Protein AF-A0A917QTN8-F1 (afdb_monomer_lite)

Foldseek 3Di:
DDDDDDDDDDDDDDDDDDDDDDDDDDDDPDPDDDDDDDFDDDDQVQKDKDKDFPDWDADPQQAIKTKIKIDIATHPPGFHDAPWKKWWWKWWDLVDPDTDIDTWIDGGRDIDMDIDMDTGSHHDDIDIGTDDIGTD

Secondary structure (DSSP, 8-state):
----------------------PPPP--------PPPP-BPP-TTTEEEEEEEEEEEE-GGG-EEEEEEEEEEESS---BPTT-EEEEEEEEE-SSS-EEEEEEEEETTEE--EEEEEEESSSSPPEEEEEEEEE-

Organism: NCBI:txid1616106

Sequence (136 aa):
MIGAAIGSSDGATAAVKPQTTVAAPGNTVARTTTQTPTYDVPSVTNLSPEVTITEKKCYGSAGCNFEYELRLTTTGSPTFAPGKRYRVTVALDEGTSWERIHSITLSGTKADVITSLVSSRSTSDPVPVIKSVTPL

Radius of gyration: 38.53 Å; chains: 1; bounding box: 73×39×121 Å

pLDDT: mean 75.53, std 17.54, range [31.78, 91.88]

Structure (mmCIF, N/CA/C/O backbone):
data_AF-A0A917QTN8-F1
#
_entry.id   AF-A0A917QTN8-F1
#
loop_
_atom_site.group_PDB
_atom_site.id
_atom_site.type_symbol
_atom_site.label_atom_id
_atom_site.label_alt_id
_atom_site.label_comp_id
_atom_site.label_asym_id
_atom_site.label_entity_id
_atom_site.label_seq_id
_atom_site.pdbx_PDB_ins_code
_atom_site.Cartn_x
_atom_site.Cartn_y
_atom_site.Cartn_z
_atom_site.occupancy
_atom_site.B_iso_or_equiv
_atom_site.auth_seq_id
_atom_site.auth_comp_id
_atom_site.auth_asym_id
_atom_site.auth_atom_id
_atom_site.pdbx_PDB_model_num
ATOM 1 N N . MET A 1 1 ? -20.085 24.849 100.053 1.00 37.91 1 MET A N 1
ATOM 2 C CA . MET A 1 1 ? -20.266 24.850 98.590 1.00 37.91 1 MET A CA 1
ATOM 3 C C . MET A 1 1 ? -21.674 24.358 98.295 1.00 37.91 1 MET A C 1
ATOM 5 O O . MET A 1 1 ? -22.012 23.267 98.718 1.00 37.91 1 MET A O 1
ATOM 9 N N . ILE A 1 2 ? -22.467 25.268 97.722 1.00 45.31 2 ILE A N 1
ATOM 10 C CA . ILE A 1 2 ? -23.635 25.142 96.829 1.00 45.31 2 ILE A CA 1
ATOM 11 C C . ILE A 1 2 ? -24.524 23.889 96.972 1.00 45.31 2 ILE A C 1
ATOM 13 O O . ILE A 1 2 ? -24.120 22.779 96.641 1.00 45.31 2 ILE A O 1
ATOM 17 N N . GLY A 1 3 ? -25.760 24.127 97.432 1.00 31.78 3 GLY A N 1
ATOM 18 C CA . GLY A 1 3 ? -26.860 23.166 97.536 1.00 31.78 3 GLY A CA 1
ATOM 19 C C . GLY A 1 3 ? -27.717 23.038 96.267 1.00 31.78 3 GLY A C 1
ATOM 20 O O . GLY A 1 3 ? -27.566 23.790 95.307 1.00 31.78 3 GLY A O 1
ATOM 21 N N . ALA A 1 4 ? -28.602 22.043 96.297 1.00 43.97 4 ALA A N 1
ATOM 22 C CA . ALA A 1 4 ? -29.471 21.588 95.212 1.00 43.97 4 ALA A CA 1
ATOM 23 C C . ALA A 1 4 ? -30.722 22.462 94.976 1.00 43.97 4 ALA A C 1
ATOM 25 O O . ALA A 1 4 ? -31.244 23.042 95.924 1.00 43.97 4 ALA A O 1
ATOM 26 N N . ALA A 1 5 ? -31.251 22.437 93.743 1.00 39.44 5 ALA A N 1
ATOM 27 C CA . ALA A 1 5 ? -32.683 22.559 93.408 1.00 39.44 5 ALA A CA 1
ATOM 28 C C . ALA A 1 5 ? -32.906 22.214 91.911 1.00 39.44 5 ALA A C 1
ATOM 30 O O . ALA A 1 5 ? -32.186 22.732 91.064 1.00 39.44 5 ALA A O 1
ATOM 31 N N . ILE A 1 6 ? -33.639 21.146 91.555 1.00 39.00 6 ILE A N 1
ATOM 32 C CA . ILE A 1 6 ? -35.082 21.047 91.204 1.00 39.00 6 ILE A CA 1
ATOM 33 C C . ILE A 1 6 ? -35.588 22.028 90.130 1.00 39.00 6 ILE A C 1
ATOM 35 O O . ILE A 1 6 ? -35.463 23.239 90.260 1.00 39.00 6 ILE A O 1
ATOM 39 N N . GLY A 1 7 ? -36.188 21.465 89.075 1.00 35.06 7 GLY A N 1
ATOM 40 C CA . GLY A 1 7 ? -36.823 22.195 87.980 1.00 35.06 7 GLY A CA 1
ATOM 41 C C . GLY A 1 7 ? -38.320 22.435 88.170 1.00 35.06 7 GLY A C 1
ATOM 42 O O . GLY A 1 7 ? -38.940 21.849 89.055 1.00 35.06 7 GLY A O 1
ATOM 43 N N . SER A 1 8 ? -38.875 23.285 87.301 1.00 42.66 8 SER A N 1
ATOM 44 C CA . SER A 1 8 ? -40.207 23.226 86.662 1.00 42.66 8 SER A CA 1
ATOM 45 C C . SER A 1 8 ? -40.454 24.549 85.935 1.00 42.66 8 SER A C 1
ATOM 47 O O . SER A 1 8 ? -40.243 25.608 86.522 1.00 42.66 8 SER A O 1
ATOM 49 N N . SER A 1 9 ? -40.911 24.512 84.683 1.00 40.69 9 SER A N 1
ATOM 50 C CA . SER A 1 9 ? -41.682 25.601 84.064 1.00 40.69 9 SER A CA 1
ATOM 51 C C . SER A 1 9 ? -42.483 25.059 82.880 1.00 40.69 9 SER A C 1
ATOM 53 O O . SER A 1 9 ? -41.934 24.420 81.984 1.00 40.69 9 SER A O 1
ATOM 55 N N . ASP A 1 10 ? -43.785 25.310 82.959 1.00 37.78 10 ASP A N 1
ATOM 56 C CA . ASP A 1 10 ? -44.887 24.955 82.068 1.00 37.78 10 ASP A CA 1
ATOM 57 C C . ASP A 1 10 ? -44.768 25.447 80.618 1.00 37.78 1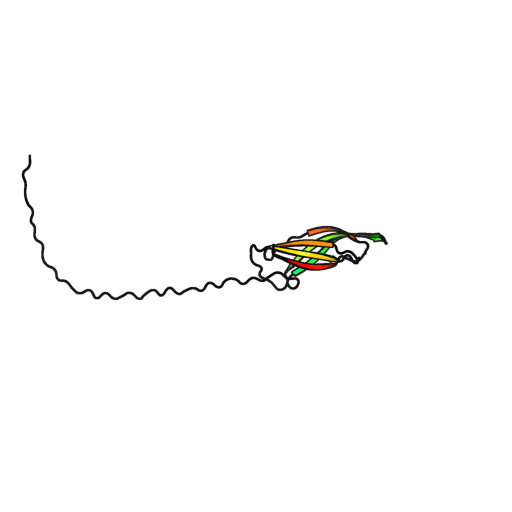0 ASP A C 1
ATOM 59 O O . ASP A 1 10 ? -44.067 26.415 80.324 1.00 37.78 10 ASP A O 1
ATOM 63 N N . GLY A 1 11 ? -45.570 24.858 79.718 1.00 32.69 11 GLY A N 1
ATOM 64 C CA . GLY A 1 11 ? -45.808 25.468 78.408 1.00 32.69 11 GLY A CA 1
ATOM 65 C C . GLY A 1 11 ? -46.672 24.691 77.411 1.00 32.69 11 GLY A C 1
ATOM 66 O O . GLY A 1 11 ? -46.150 24.182 76.433 1.00 32.69 11 GLY A O 1
ATOM 67 N N . ALA A 1 12 ? -47.986 24.679 77.650 1.00 37.78 12 ALA A N 1
ATOM 68 C CA . ALA A 1 12 ? -49.084 24.784 76.673 1.00 37.78 12 ALA A CA 1
ATOM 69 C C . ALA A 1 12 ? -49.170 23.864 75.421 1.00 37.78 12 ALA A C 1
ATOM 71 O O . ALA A 1 12 ? -48.385 23.905 74.479 1.00 37.78 12 ALA A O 1
ATOM 72 N N . THR A 1 13 ? -50.300 23.155 75.368 1.00 43.53 13 THR A N 1
ATOM 73 C CA . THR A 1 13 ? -50.954 22.495 74.227 1.00 43.53 13 THR A CA 1
ATOM 74 C C . THR A 1 13 ? -51.068 23.368 72.966 1.00 43.53 13 THR A C 1
ATOM 76 O O . THR A 1 13 ? -51.580 24.484 73.035 1.00 43.53 13 THR A O 1
ATOM 79 N N . ALA A 1 14 ? -50.749 22.807 71.792 1.00 38.50 14 ALA A N 1
ATOM 80 C CA . ALA A 1 14 ? -51.207 23.309 70.493 1.00 38.50 14 ALA A CA 1
ATOM 81 C C . ALA A 1 14 ? -51.564 22.150 69.542 1.00 38.50 14 ALA A C 1
ATOM 83 O O . ALA A 1 14 ? -50.904 21.115 69.505 1.00 38.50 14 ALA A O 1
ATOM 84 N N . ALA A 1 15 ? -52.668 22.335 68.822 1.00 41.78 15 ALA A N 1
ATOM 85 C CA . ALA A 1 15 ? -53.429 21.330 68.091 1.00 41.78 15 ALA A CA 1
ATOM 86 C C . ALA A 1 15 ? -52.700 20.699 66.888 1.00 41.78 15 ALA A C 1
ATOM 88 O O . ALA A 1 15 ? -52.055 21.386 66.095 1.00 41.78 15 ALA A O 1
ATOM 89 N N . VAL A 1 16 ? -52.900 19.390 66.694 1.00 43.19 16 VAL A N 1
ATOM 90 C CA . VAL A 1 16 ? -52.469 18.650 65.499 1.00 43.19 16 VAL A CA 1
ATOM 91 C C . VAL A 1 16 ? -53.438 18.940 64.351 1.00 43.19 16 VAL A C 1
ATOM 93 O O . VAL A 1 16 ? -54.606 18.555 64.396 1.00 43.19 16 VAL A O 1
ATOM 96 N N . LYS A 1 17 ? -52.952 19.601 63.298 1.00 47.97 17 LYS A N 1
ATOM 97 C CA . LYS A 1 17 ? -53.642 19.702 62.005 1.00 47.97 17 LYS A CA 1
ATOM 98 C C . LYS A 1 17 ? -53.147 18.553 61.110 1.00 47.97 17 LYS A C 1
ATOM 100 O O . LYS A 1 17 ? -51.930 18.402 61.002 1.00 47.97 17 LYS A O 1
ATOM 105 N N . PRO A 1 18 ? -54.009 17.759 60.448 1.00 43.34 18 PRO A N 1
ATOM 106 C CA . PRO A 1 18 ? -53.529 16.766 59.492 1.00 43.34 18 PRO A CA 1
ATOM 107 C C . PRO A 1 18 ? -52.929 17.485 58.276 1.00 43.34 18 PRO A C 1
ATOM 109 O O . PRO A 1 18 ? -53.616 18.235 57.582 1.00 43.34 18 PRO A O 1
ATOM 112 N N . GLN A 1 19 ? -51.629 17.295 58.042 1.00 42.88 19 GLN A N 1
ATOM 113 C CA . GLN A 1 19 ? -50.973 17.702 56.803 1.00 42.88 19 GLN A CA 1
ATOM 114 C C . GLN A 1 19 ? -51.220 16.620 55.750 1.00 42.88 19 GLN A C 1
ATOM 116 O O . GLN A 1 19 ? -50.773 15.484 55.889 1.00 42.88 19 GLN A O 1
ATOM 121 N N . THR A 1 20 ? -51.952 16.974 54.698 1.00 46.12 20 THR A N 1
ATOM 122 C CA . THR A 1 20 ? -52.111 16.150 53.501 1.00 46.12 20 THR A CA 1
ATOM 123 C C . THR A 1 20 ? -50.786 16.133 52.742 1.00 46.12 20 THR A C 1
ATOM 125 O O . THR A 1 20 ? -50.4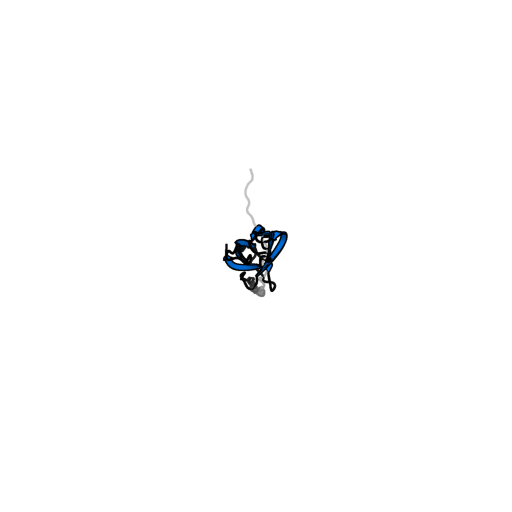08 17.128 52.124 1.00 46.12 20 THR A O 1
ATOM 128 N N . THR A 1 21 ? -50.061 15.019 52.789 1.00 50.75 21 THR A N 1
ATOM 129 C CA . THR A 1 21 ? -48.840 14.828 52.001 1.00 50.75 21 THR A CA 1
ATOM 130 C C . THR A 1 21 ? -49.227 14.599 50.539 1.00 50.75 21 THR A C 1
ATOM 132 O O . THR A 1 21 ? -49.704 13.527 50.175 1.00 50.75 21 THR A O 1
ATOM 135 N N . VAL A 1 22 ? -49.050 15.608 49.685 1.00 51.69 22 VAL A N 1
ATOM 136 C CA . VAL A 1 22 ? -49.116 15.422 48.229 1.00 51.69 22 VAL A CA 1
ATOM 137 C C . VAL A 1 22 ? -47.843 14.691 47.810 1.00 51.69 22 VAL A C 1
ATOM 139 O O . VAL A 1 22 ? -46.742 15.216 47.974 1.00 51.69 22 VAL A O 1
ATOM 142 N N . ALA A 1 23 ? -47.979 13.464 47.305 1.00 57.56 23 ALA A N 1
ATOM 143 C CA . ALA A 1 23 ? -46.865 12.735 46.714 1.00 57.56 23 ALA A CA 1
ATOM 144 C C . ALA A 1 23 ? -46.365 13.499 45.477 1.00 57.56 23 ALA A C 1
ATOM 146 O O . ALA A 1 23 ? -47.131 13.758 44.547 1.00 57.56 23 ALA A O 1
ATOM 147 N N . ALA A 1 24 ? -45.090 13.887 45.483 1.00 59.66 24 ALA A N 1
ATOM 148 C CA . ALA A 1 24 ? -44.452 14.518 44.336 1.00 59.66 24 ALA A CA 1
ATOM 149 C C . ALA A 1 24 ? -44.402 13.530 43.151 1.00 59.66 24 ALA A C 1
ATOM 151 O O . ALA A 1 24 ? -44.180 12.334 43.369 1.00 59.66 24 ALA A O 1
ATOM 152 N N . PRO A 1 25 ? -44.606 13.995 41.906 1.00 51.97 25 PRO A N 1
ATOM 153 C CA . PRO A 1 25 ? -44.583 13.132 40.733 1.00 51.97 25 PRO A CA 1
ATOM 154 C C . PRO A 1 25 ? -43.212 12.460 40.603 1.00 51.97 25 PRO A C 1
ATOM 156 O O . PRO A 1 25 ? -42.172 13.115 40.656 1.00 51.97 25 PRO A O 1
ATOM 159 N N . GLY A 1 26 ? -43.217 11.133 40.468 1.00 52.62 26 GLY A N 1
ATOM 160 C CA . GLY A 1 26 ? -42.004 10.345 40.297 1.00 52.62 26 GLY A CA 1
ATOM 161 C C . GLY A 1 26 ? -41.270 10.754 39.024 1.00 52.62 26 GLY A C 1
ATOM 162 O O . GLY A 1 26 ? -41.813 10.648 37.923 1.00 52.62 26 GLY A O 1
ATOM 163 N N . ASN A 1 27 ? -40.022 11.199 39.173 1.00 58.31 27 ASN A N 1
ATOM 164 C CA . ASN A 1 27 ? -39.123 11.429 38.049 1.00 58.31 27 ASN A CA 1
ATOM 165 C C . ASN A 1 27 ? -38.876 10.091 37.345 1.00 58.31 27 ASN A C 1
ATOM 167 O O . ASN A 1 27 ? -38.093 9.261 37.805 1.00 58.31 27 ASN A O 1
ATOM 171 N N . THR A 1 28 ? -39.559 9.873 36.224 1.00 61.81 28 THR A N 1
ATOM 172 C CA . THR A 1 28 ? -39.262 8.749 35.338 1.00 61.81 28 THR A CA 1
ATOM 173 C C . THR A 1 28 ? -37.948 9.073 34.638 1.00 61.81 28 THR A C 1
ATOM 175 O O . THR A 1 28 ? -37.897 9.963 33.791 1.00 61.81 28 THR A O 1
ATOM 178 N N . VAL A 1 29 ? -36.865 8.393 35.019 1.00 64.31 29 VAL A N 1
ATOM 179 C CA . VAL A 1 29 ? -35.579 8.509 34.324 1.00 64.31 29 VAL A CA 1
ATOM 180 C C . VAL A 1 29 ? -35.771 7.936 32.923 1.00 64.31 29 VAL A C 1
ATOM 182 O O . VAL A 1 29 ? -35.902 6.724 32.750 1.00 64.31 29 VAL A O 1
ATOM 185 N N . ALA A 1 30 ? -35.823 8.812 31.920 1.00 65.75 30 ALA A N 1
ATOM 186 C CA . ALA A 1 30 ? -35.809 8.395 30.529 1.00 65.75 30 ALA A CA 1
ATOM 187 C C . ALA A 1 30 ? -34.508 7.624 30.273 1.00 65.75 30 ALA A C 1
ATOM 189 O O . ALA A 1 30 ? -33.407 8.150 30.439 1.00 65.75 30 ALA A O 1
ATOM 190 N N . ARG A 1 31 ? -34.631 6.346 29.911 1.00 63.03 31 ARG A N 1
ATOM 191 C CA . ARG A 1 31 ? -33.490 5.506 29.554 1.00 63.03 31 ARG A CA 1
ATOM 192 C C . ARG A 1 31 ? -32.972 5.961 28.194 1.00 63.03 31 ARG A C 1
ATOM 194 O O . ARG A 1 31 ? -33.525 5.581 27.167 1.00 63.03 31 ARG A O 1
ATOM 201 N N . THR A 1 32 ? -31.920 6.769 28.181 1.00 65.38 32 THR A N 1
ATOM 202 C CA . THR A 1 32 ? -31.219 7.115 26.943 1.00 65.38 32 THR A CA 1
ATOM 203 C C . THR A 1 32 ? -30.536 5.858 26.407 1.00 65.38 32 THR A C 1
ATOM 205 O O . THR A 1 32 ? -29.584 5.353 27.002 1.00 65.38 32 THR A O 1
ATOM 208 N N . THR A 1 33 ? -31.028 5.307 25.301 1.00 64.44 33 THR A N 1
ATOM 209 C CA . THR A 1 33 ? -30.315 4.268 24.551 1.00 64.44 33 THR A CA 1
ATOM 210 C C . THR A 1 33 ? -29.168 4.912 23.783 1.00 64.44 33 THR A C 1
ATOM 212 O O . THR A 1 33 ? -29.382 5.547 22.752 1.00 64.44 33 THR A O 1
ATOM 215 N N . THR A 1 34 ? -27.945 4.755 24.286 1.00 74.38 34 THR A N 1
ATOM 216 C CA . THR A 1 34 ? -26.724 5.089 23.547 1.00 74.38 34 THR A CA 1
ATOM 217 C C . THR A 1 34 ? -26.589 4.128 22.367 1.00 74.38 34 THR A C 1
ATOM 219 O O . THR A 1 34 ? -26.424 2.926 22.573 1.00 74.38 34 THR A O 1
ATOM 222 N N . GLN A 1 35 ? -26.665 4.633 21.134 1.00 73.69 35 GLN A N 1
ATOM 223 C CA . GLN A 1 35 ? -26.320 3.835 19.957 1.00 73.69 35 GLN A CA 1
ATOM 224 C C . GLN A 1 35 ? -24.806 3.610 19.937 1.00 73.69 35 GLN A C 1
ATOM 226 O O . GLN A 1 35 ? -24.027 4.560 20.029 1.00 73.69 35 GLN A O 1
ATOM 231 N N . THR A 1 36 ? -24.383 2.352 19.842 1.00 76.69 36 THR A N 1
ATOM 232 C CA . THR A 1 36 ? -22.973 2.013 19.636 1.00 76.69 36 THR A CA 1
ATOM 233 C C . THR A 1 36 ? -22.577 2.394 18.207 1.00 76.69 36 THR A C 1
ATOM 235 O O . THR A 1 36 ? -23.311 2.048 17.278 1.00 76.69 36 THR A O 1
ATOM 238 N N . PRO A 1 37 ? -21.448 3.095 17.994 1.00 80.38 37 PRO A N 1
ATOM 239 C CA . PRO A 1 37 ? -20.983 3.394 16.647 1.00 80.38 37 PRO A CA 1
ATOM 240 C C . PRO A 1 37 ? -20.721 2.096 15.880 1.00 80.38 37 PRO A C 1
ATOM 242 O O . PRO A 1 37 ? -20.133 1.153 16.411 1.00 80.38 37 PRO A O 1
ATOM 245 N N . THR A 1 38 ? -21.166 2.059 14.626 1.00 86.94 38 THR A N 1
ATOM 246 C CA . THR A 1 38 ? -20.833 0.980 13.691 1.00 86.94 38 THR A CA 1
ATOM 247 C C . THR A 1 38 ? -19.598 1.391 12.905 1.00 86.94 38 THR A C 1
ATOM 249 O O . THR A 1 38 ? -19.512 2.529 12.448 1.00 86.94 38 THR A O 1
ATOM 252 N N . TYR A 1 39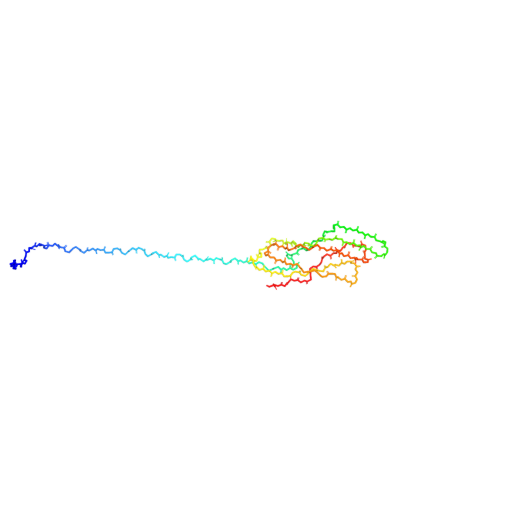 ? -18.644 0.472 12.777 1.00 88.50 39 TYR A N 1
ATOM 253 C CA . TYR A 1 39 ? -17.401 0.691 12.048 1.00 88.50 39 TYR A CA 1
ATOM 254 C C . TYR A 1 39 ? -17.273 -0.308 10.905 1.00 88.50 39 TYR A C 1
ATOM 256 O O . TYR A 1 39 ? -17.609 -1.484 11.061 1.00 88.50 39 TYR A O 1
ATOM 264 N N . ASP A 1 40 ? -16.734 0.160 9.789 1.00 88.75 40 ASP A N 1
ATOM 265 C CA . ASP A 1 40 ? -16.394 -0.669 8.645 1.00 88.75 40 ASP A CA 1
ATOM 266 C C . ASP A 1 40 ? -15.155 -1.523 8.933 1.00 88.75 40 ASP A C 1
ATOM 268 O O . ASP A 1 40 ? -14.300 -1.188 9.762 1.00 88.75 40 ASP A O 1
ATOM 272 N N . VAL A 1 41 ? -15.037 -2.627 8.198 1.00 88.69 41 VAL A N 1
ATOM 273 C CA . VAL A 1 41 ? -13.824 -3.446 8.162 1.00 88.69 41 VAL A CA 1
ATOM 274 C C . VAL A 1 41 ? -13.081 -3.135 6.861 1.00 88.69 41 VAL A C 1
ATOM 276 O O . VAL A 1 41 ? -13.698 -3.171 5.792 1.00 88.69 41 VAL A O 1
ATOM 279 N N . PRO A 1 42 ? -11.774 -2.827 6.904 1.00 87.94 42 PRO A N 1
ATOM 280 C CA . PRO A 1 42 ? -10.996 -2.631 5.690 1.00 87.94 42 PRO A CA 1
ATOM 281 C C . PRO A 1 42 ? -10.981 -3.901 4.833 1.00 87.94 42 PRO A C 1
ATOM 283 O O . PRO A 1 42 ? -10.877 -5.017 5.340 1.00 87.94 42 PRO A O 1
ATOM 286 N N . SER A 1 43 ? -11.084 -3.728 3.524 1.00 88.56 43 SER A N 1
ATOM 287 C CA . SER A 1 43 ? -11.139 -4.787 2.526 1.00 88.56 43 SER A CA 1
ATOM 288 C C . SER A 1 43 ? -10.506 -4.303 1.223 1.00 88.56 43 SER A C 1
ATOM 290 O O . SER A 1 43 ? -10.250 -3.118 1.025 1.00 88.56 43 SER A O 1
ATOM 292 N N . VAL A 1 44 ? -10.283 -5.221 0.286 1.00 87.06 44 VAL A N 1
ATOM 293 C CA . VAL A 1 44 ? -9.739 -4.879 -1.037 1.00 87.06 44 VAL A CA 1
ATOM 294 C C . VAL A 1 44 ? -10.638 -3.933 -1.846 1.00 87.06 44 VAL A C 1
ATOM 296 O O . VAL A 1 44 ? -10.167 -3.327 -2.796 1.00 87.06 44 VAL A O 1
ATOM 299 N N . THR A 1 45 ? -11.923 -3.805 -1.496 1.00 87.38 45 THR A N 1
ATOM 300 C CA . THR A 1 45 ? -12.886 -2.971 -2.234 1.00 87.38 45 THR A CA 1
ATOM 301 C C . THR A 1 45 ? -12.971 -1.542 -1.708 1.00 87.38 45 THR A C 1
ATOM 303 O O . THR A 1 45 ? -13.359 -0.651 -2.458 1.00 87.38 45 THR A O 1
ATOM 306 N N . ASN A 1 46 ? -12.646 -1.322 -0.428 1.00 88.25 46 ASN A N 1
ATOM 307 C CA . ASN A 1 46 ? -12.682 0.001 0.212 1.00 88.25 46 ASN A CA 1
ATOM 308 C C . ASN A 1 46 ? -11.284 0.628 0.380 1.00 88.25 46 ASN A C 1
ATOM 310 O O . ASN A 1 46 ? -11.132 1.670 1.024 1.00 88.25 46 ASN A O 1
ATOM 314 N N . LEU A 1 47 ? -10.269 -0.007 -0.207 1.00 90.75 47 LEU A N 1
ATOM 315 C CA . LEU A 1 47 ? -8.883 0.432 -0.224 1.00 90.75 47 LEU A CA 1
ATOM 316 C C . LEU A 1 47 ? -8.396 0.521 -1.668 1.00 90.75 47 LEU A C 1
ATOM 318 O O . LEU A 1 47 ? -8.643 -0.377 -2.468 1.00 90.75 47 LEU A O 1
ATOM 322 N N . SER A 1 48 ? -7.658 1.580 -1.983 1.00 91.12 48 SER A N 1
ATOM 323 C CA . SER A 1 48 ? -7.002 1.761 -3.274 1.00 91.12 48 SER A CA 1
ATOM 324 C C . SER A 1 48 ? -5.510 1.987 -3.043 1.00 91.12 48 SER A C 1
ATOM 326 O O . SER A 1 48 ? -5.138 2.989 -2.422 1.00 91.12 48 SER A O 1
ATOM 328 N N . PRO A 1 49 ? -4.634 1.067 -3.482 1.00 91.00 49 PRO A N 1
ATOM 329 C CA . PRO A 1 49 ? -3.205 1.300 -3.420 1.00 91.00 49 PRO A CA 1
ATOM 330 C C . PRO A 1 49 ? -2.801 2.243 -4.559 1.00 91.00 49 PRO A C 1
ATOM 332 O O . PRO A 1 49 ? -3.302 2.144 -5.677 1.00 91.00 49 PRO A O 1
ATOM 335 N N . GLU A 1 50 ? -1.886 3.155 -4.277 1.00 90.25 50 GLU A N 1
ATOM 336 C CA . GLU A 1 50 ? -1.370 4.123 -5.238 1.00 90.25 50 GLU A CA 1
ATOM 337 C C . GLU A 1 50 ? 0.153 4.073 -5.204 1.00 90.25 50 GLU A C 1
ATOM 339 O O . GLU A 1 50 ? 0.757 4.141 -4.133 1.00 90.25 50 GLU A O 1
ATOM 344 N N . VAL A 1 51 ? 0.767 3.919 -6.374 1.00 90.38 51 VAL A N 1
ATOM 345 C CA . VAL A 1 51 ? 2.222 3.931 -6.531 1.00 90.38 51 VAL A CA 1
ATOM 346 C C . VAL A 1 51 ? 2.606 5.177 -7.298 1.00 90.38 51 VAL A C 1
ATOM 348 O O . VAL A 1 51 ? 2.173 5.373 -8.431 1.00 90.38 51 VAL A O 1
ATOM 351 N N . THR A 1 52 ? 3.468 5.981 -6.691 1.00 90.75 52 THR A N 1
ATOM 352 C CA . THR A 1 52 ? 4.056 7.160 -7.318 1.00 90.75 52 THR A CA 1
ATOM 353 C C . THR A 1 52 ? 5.527 6.891 -7.565 1.00 90.75 52 THR A C 1
ATOM 355 O O . THR A 1 52 ? 6.298 6.761 -6.618 1.00 90.75 52 THR A O 1
ATOM 358 N N . ILE A 1 53 ? 5.930 6.815 -8.832 1.00 89.88 53 ILE A N 1
ATOM 359 C CA . ILE A 1 53 ? 7.336 6.658 -9.214 1.00 89.88 53 ILE A CA 1
ATOM 360 C C . ILE A 1 53 ? 8.036 8.006 -9.034 1.00 89.88 53 ILE A C 1
ATOM 362 O O . ILE A 1 53 ? 7.712 8.974 -9.721 1.00 89.88 53 ILE A O 1
ATOM 366 N N . THR A 1 54 ? 8.986 8.070 -8.108 1.00 91.31 54 THR A N 1
ATOM 367 C CA . THR A 1 54 ? 9.782 9.270 -7.822 1.00 91.31 54 THR A CA 1
ATOM 368 C C . THR A 1 54 ? 11.027 9.345 -8.696 1.00 91.31 54 THR A C 1
ATOM 370 O O . THR A 1 54 ? 11.438 10.437 -9.081 1.00 91.31 54 THR A O 1
ATOM 373 N N . GLU A 1 55 ? 11.606 8.200 -9.065 1.00 89.88 55 GLU A N 1
ATOM 374 C CA . GLU A 1 55 ? 12.721 8.129 -10.008 1.00 89.88 55 GLU A CA 1
ATOM 375 C C . GLU A 1 55 ? 12.600 6.895 -10.910 1.00 89.88 55 GLU A C 1
ATOM 377 O O . GLU A 1 55 ? 12.235 5.814 -10.454 1.00 89.88 55 GLU A O 1
ATOM 382 N N . LYS A 1 56 ? 12.935 7.041 -12.199 1.00 90.38 56 LYS A N 1
ATOM 383 C CA . LYS A 1 56 ? 12.999 5.936 -13.166 1.00 90.38 56 LYS A CA 1
ATOM 384 C C . LYS A 1 56 ? 14.282 6.024 -13.985 1.00 90.38 56 LYS A C 1
ATOM 386 O O . LYS A 1 56 ? 14.497 6.993 -14.710 1.00 90.38 56 LYS A O 1
ATOM 391 N N . LYS A 1 57 ? 15.120 4.989 -13.909 1.00 90.75 57 LYS A N 1
ATOM 392 C CA . LYS A 1 57 ? 16.376 4.864 -14.667 1.00 90.75 57 LYS A CA 1
ATOM 393 C C . LYS A 1 57 ? 16.387 3.564 -15.455 1.00 90.75 57 LYS A C 1
ATOM 395 O O . LYS A 1 57 ? 16.466 2.492 -14.867 1.00 90.75 57 LYS A O 1
ATOM 400 N N . CYS A 1 58 ? 16.329 3.652 -16.779 1.00 89.62 58 CYS A N 1
ATOM 401 C CA . CYS A 1 58 ? 16.277 2.487 -17.662 1.00 89.62 58 CYS A CA 1
ATOM 402 C C . CYS A 1 58 ? 17.610 2.241 -18.373 1.00 89.62 58 CYS A C 1
ATOM 404 O O . CYS A 1 58 ? 18.238 3.174 -18.867 1.00 89.62 58 CYS A O 1
ATOM 406 N N . TYR A 1 59 ? 18.006 0.972 -18.469 1.00 89.31 59 TYR A N 1
ATOM 407 C CA . TYR A 1 59 ? 19.291 0.518 -19.012 1.00 89.31 59 TYR A CA 1
ATOM 408 C C . TYR A 1 59 ? 19.102 -0.348 -20.273 1.00 89.31 59 TYR A C 1
ATOM 410 O O . TYR A 1 59 ? 19.799 -1.340 -20.488 1.00 89.31 59 TYR A O 1
ATOM 418 N N . GLY A 1 60 ? 18.119 0.004 -21.109 1.00 83.62 60 GLY A N 1
ATOM 419 C CA . GLY A 1 60 ? 17.777 -0.744 -22.321 1.00 83.62 60 GLY A CA 1
ATOM 420 C C . GLY A 1 60 ? 17.198 -2.125 -22.004 1.00 83.62 60 GLY A C 1
ATOM 421 O O . GLY A 1 60 ? 16.272 -2.246 -21.206 1.00 83.62 60 GLY A O 1
ATOM 422 N N . SER A 1 61 ? 17.756 -3.178 -22.606 1.00 82.56 61 SER A N 1
ATOM 423 C CA . SER A 1 61 ? 17.291 -4.563 -22.419 1.00 82.56 61 SER A CA 1
ATOM 424 C C . SER A 1 61 ? 17.568 -5.141 -21.026 1.00 82.56 61 SER A C 1
ATOM 426 O O . SER A 1 61 ? 17.089 -6.230 -20.718 1.00 82.56 61 SER A O 1
ATOM 428 N N . ALA A 1 62 ? 18.349 -4.449 -20.190 1.00 82.31 62 ALA A N 1
ATOM 429 C CA . ALA A 1 62 ? 18.583 -4.850 -18.804 1.00 82.31 62 ALA A CA 1
ATOM 430 C C . ALA A 1 62 ? 17.404 -4.507 -17.867 1.00 82.31 62 ALA A C 1
ATOM 432 O O . ALA A 1 62 ? 17.346 -5.042 -16.761 1.00 82.31 62 ALA A O 1
ATOM 433 N N . GLY A 1 63 ? 16.465 -3.661 -18.313 1.00 85.88 63 GLY A N 1
ATOM 434 C CA . GLY A 1 63 ? 15.306 -3.213 -17.536 1.00 85.88 63 GLY A CA 1
ATOM 435 C C . GLY A 1 63 ? 15.478 -1.823 -16.917 1.00 85.88 63 GLY A C 1
ATOM 436 O O . GLY A 1 63 ? 16.305 -1.027 -17.377 1.00 85.88 63 GLY A O 1
ATOM 437 N N . CYS A 1 64 ? 14.681 -1.512 -15.894 1.00 87.25 64 CYS A N 1
ATOM 438 C CA . CYS A 1 64 ? 14.661 -0.212 -15.225 1.00 87.25 64 CYS A CA 1
ATOM 439 C C . CYS A 1 64 ? 14.763 -0.335 -13.700 1.00 87.25 64 CYS A C 1
ATOM 441 O O . CYS A 1 64 ? 14.182 -1.223 -13.082 1.00 87.25 64 CYS A O 1
ATOM 443 N N . ASN A 1 65 ? 15.457 0.621 -13.091 1.00 86.94 65 ASN A N 1
ATOM 444 C CA . ASN A 1 65 ? 15.402 0.890 -11.663 1.00 86.94 65 ASN A CA 1
ATOM 445 C C . ASN A 1 65 ? 14.330 1.945 -11.394 1.00 86.94 65 ASN A C 1
ATOM 447 O O . ASN A 1 65 ? 14.300 2.977 -12.068 1.00 86.94 65 ASN A O 1
ATOM 451 N N . PHE A 1 66 ? 13.485 1.682 -10.408 1.00 86.00 66 PHE A N 1
ATOM 452 C CA . PHE A 1 66 ? 12.408 2.553 -9.972 1.00 86.00 66 PHE A CA 1
ATOM 453 C C . PHE A 1 66 ? 12.588 2.879 -8.496 1.00 86.00 66 PHE A C 1
ATOM 455 O O . PHE A 1 66 ? 12.682 1.973 -7.669 1.00 86.00 66 PHE A O 1
ATOM 462 N N . GLU A 1 67 ? 12.582 4.160 -8.160 1.00 88.00 67 GLU A N 1
ATOM 463 C CA . GLU A 1 67 ? 12.231 4.609 -6.816 1.00 88.00 67 GLU A CA 1
ATOM 464 C C . GLU A 1 67 ? 10.753 4.956 -6.816 1.00 88.00 67 GLU A C 1
ATOM 466 O O . GLU A 1 67 ? 10.265 5.610 -7.743 1.00 88.00 67 GLU A O 1
ATOM 471 N N . TYR A 1 68 ? 10.028 4.503 -5.801 1.00 87.94 68 TYR A N 1
ATOM 472 C CA . TYR A 1 68 ? 8.619 4.827 -5.672 1.00 87.94 68 TYR A CA 1
ATOM 473 C C . TYR A 1 68 ? 8.190 5.017 -4.223 1.00 87.94 68 TYR A C 1
ATOM 475 O O . TYR A 1 68 ? 8.793 4.504 -3.276 1.00 87.94 68 TYR A O 1
ATOM 483 N N . GLU A 1 69 ? 7.060 5.699 -4.087 1.00 89.94 69 GLU A N 1
ATOM 484 C CA . GLU A 1 69 ? 6.250 5.751 -2.883 1.00 89.94 69 GLU A CA 1
ATOM 485 C C . GLU A 1 69 ? 4.962 4.960 -3.098 1.00 89.94 69 GLU A C 1
ATOM 487 O O . GLU A 1 69 ? 4.203 5.224 -4.027 1.00 89.94 69 GLU A O 1
ATOM 492 N N . LEU A 1 70 ? 4.705 3.996 -2.220 1.00 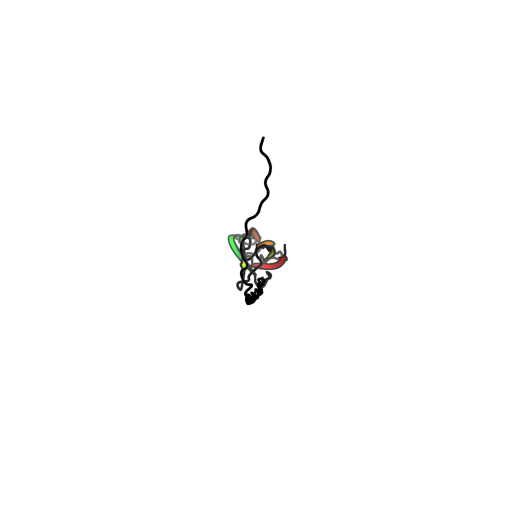89.31 70 LEU A N 1
ATOM 493 C CA . LEU A 1 70 ? 3.461 3.252 -2.152 1.00 89.31 70 LEU A CA 1
ATOM 494 C C . LEU A 1 70 ? 2.605 3.822 -1.020 1.00 89.31 70 LEU A C 1
ATOM 496 O O . LEU A 1 70 ? 3.011 3.848 0.146 1.00 89.31 70 LEU A O 1
ATOM 500 N N . ARG A 1 71 ? 1.400 4.252 -1.380 1.00 90.12 71 ARG A N 1
ATOM 501 C CA . ARG A 1 71 ? 0.396 4.822 -0.485 1.00 90.12 71 ARG A CA 1
ATOM 502 C C . ARG A 1 71 ? -0.875 3.993 -0.555 1.00 90.12 71 ARG A C 1
ATOM 504 O O . ARG A 1 71 ? -1.156 3.334 -1.552 1.00 90.12 71 ARG A O 1
ATOM 511 N N . LEU A 1 72 ? -1.657 4.035 0.514 1.00 89.44 72 LEU A N 1
ATOM 512 C CA . LEU A 1 72 ? -2.968 3.406 0.552 1.00 89.44 72 LEU A CA 1
ATOM 513 C C . LEU A 1 72 ? -4.014 4.476 0.845 1.00 89.44 72 LEU A C 1
ATOM 515 O O . LEU A 1 72 ? -3.921 5.195 1.840 1.00 89.44 72 LEU A O 1
ATOM 519 N N . THR A 1 73 ? -5.009 4.574 -0.025 1.00 88.00 73 THR A N 1
ATOM 520 C CA . THR A 1 73 ? -6.144 5.483 0.129 1.00 88.00 73 THR A CA 1
ATOM 521 C C . THR A 1 73 ? -7.413 4.685 0.402 1.00 88.00 73 THR A C 1
ATOM 523 O O . THR A 1 73 ? -7.497 3.495 0.099 1.00 88.00 73 THR A O 1
ATOM 526 N N . THR A 1 74 ? -8.398 5.326 1.028 1.00 87.44 74 THR A N 1
ATOM 527 C CA . THR A 1 74 ? -9.702 4.708 1.300 1.00 87.44 74 THR A CA 1
ATOM 528 C C . THR A 1 74 ? -10.715 5.173 0.263 1.00 87.44 74 THR A C 1
ATOM 530 O O . THR A 1 74 ? -10.704 6.339 -0.134 1.00 87.44 74 THR A O 1
ATOM 533 N N . THR A 1 75 ? -11.589 4.276 -0.184 1.00 87.00 75 THR A N 1
ATOM 534 C CA . THR A 1 75 ? -12.630 4.565 -1.180 1.00 87.00 75 THR A CA 1
ATOM 535 C C . THR A 1 75 ? -14.011 4.471 -0.538 1.00 87.00 75 THR A C 1
ATOM 537 O O . THR A 1 75 ? -14.263 3.591 0.279 1.00 87.00 75 THR A O 1
ATOM 540 N N . GLY A 1 76 ? -14.926 5.381 -0.889 1.00 78.62 76 GLY A N 1
ATOM 541 C CA . GLY A 1 76 ? -16.313 5.338 -0.398 1.00 78.62 76 GLY A CA 1
ATOM 542 C C . GLY A 1 76 ? -16.525 5.818 1.044 1.00 78.62 76 GLY A C 1
ATOM 543 O O . GLY A 1 76 ? -17.556 5.513 1.631 1.00 78.62 76 GLY A O 1
ATOM 544 N N . SER A 1 77 ? -15.579 6.579 1.605 1.00 80.81 77 SER A N 1
ATOM 545 C CA . SER A 1 77 ? -15.668 7.174 2.952 1.00 80.81 77 SER A CA 1
ATOM 546 C C . SER A 1 77 ? -15.949 6.176 4.094 1.00 80.81 77 SER A C 1
ATOM 548 O O . SER A 1 77 ? -16.827 6.434 4.922 1.00 80.81 77 SER A O 1
ATOM 550 N N . PRO A 1 78 ? -15.214 5.051 4.187 1.00 84.31 78 PRO A N 1
ATOM 551 C CA . PRO A 1 78 ? -15.426 4.077 5.243 1.00 84.31 78 PRO A CA 1
ATOM 552 C C . PRO A 1 78 ? -15.006 4.658 6.596 1.00 84.31 78 PRO A C 1
ATOM 554 O O . PRO A 1 78 ? -14.012 5.383 6.713 1.00 84.31 78 PRO A O 1
ATOM 557 N N . THR A 1 79 ? -15.747 4.309 7.643 1.00 86.00 79 THR A N 1
ATOM 558 C CA . THR A 1 79 ? -15.433 4.708 9.015 1.00 86.00 79 THR A CA 1
ATOM 559 C C . THR A 1 79 ? -14.825 3.529 9.751 1.00 86.00 79 THR A C 1
ATOM 561 O O . THR A 1 79 ? -15.524 2.657 10.257 1.00 86.00 79 THR A O 1
ATOM 564 N N . PHE A 1 80 ? -13.501 3.501 9.840 1.00 87.31 80 PHE A N 1
ATOM 565 C CA . PHE A 1 80 ? -12.785 2.440 10.541 1.00 87.31 80 PHE A CA 1
ATOM 566 C C . PHE A 1 80 ? -12.652 2.729 12.038 1.00 87.31 80 PHE A C 1
ATOM 568 O O . PHE A 1 80 ? -12.502 3.878 12.459 1.00 87.31 80 PHE A O 1
ATOM 575 N N . ALA A 1 81 ? -12.670 1.671 12.849 1.00 86.56 81 ALA A N 1
ATOM 576 C CA . ALA A 1 81 ? -12.610 1.791 14.300 1.00 86.56 81 ALA A CA 1
ATOM 577 C C . ALA A 1 81 ? -11.303 2.472 14.765 1.00 86.56 81 ALA A C 1
ATOM 579 O O . ALA A 1 81 ? -10.208 1.995 14.436 1.00 86.56 81 ALA A O 1
ATOM 580 N N . PRO A 1 82 ? -11.380 3.554 15.566 1.00 81.62 82 PRO A N 1
ATOM 581 C CA . PRO A 1 82 ? -10.195 4.214 16.091 1.00 81.62 82 PRO A CA 1
ATOM 582 C C . PRO A 1 82 ? -9.443 3.253 17.021 1.00 81.62 82 PRO A C 1
ATOM 584 O O . PRO A 1 82 ? -10.017 2.670 17.937 1.00 81.62 82 PRO A O 1
ATOM 587 N N . GLY A 1 83 ? -8.151 3.055 16.760 1.00 84.00 83 GLY A N 1
ATOM 588 C CA . GLY A 1 83 ? -7.294 2.151 17.535 1.00 84.00 83 GLY A CA 1
ATOM 589 C C . GLY A 1 83 ? -7.242 0.705 17.033 1.00 84.00 83 GLY A C 1
ATOM 590 O O . GLY A 1 83 ? -6.386 -0.049 17.492 1.00 84.00 83 GLY A O 1
ATOM 591 N N . LYS A 1 84 ? -8.080 0.310 16.063 1.00 88.19 84 LYS A N 1
ATOM 592 C CA . LYS A 1 84 ? -7.872 -0.947 15.331 1.00 88.19 84 LYS A CA 1
ATOM 593 C C . LYS A 1 84 ? -6.802 -0.754 14.266 1.00 88.19 84 LYS A C 1
ATOM 595 O O . LYS A 1 84 ? -6.762 0.279 13.595 1.00 88.19 84 LYS A O 1
ATOM 600 N N . ARG A 1 85 ? -5.934 -1.757 14.140 1.00 90.75 85 ARG A N 1
ATOM 601 C CA . ARG A 1 85 ? -4.861 -1.787 13.153 1.00 90.75 85 ARG A CA 1
ATOM 602 C C . ARG A 1 85 ? -5.043 -2.977 12.229 1.00 90.75 85 ARG A C 1
ATOM 604 O O . ARG A 1 85 ? -5.451 -4.050 12.665 1.00 90.75 85 ARG A O 1
ATOM 611 N N . TYR A 1 86 ? -4.716 -2.774 10.966 1.00 90.06 86 TYR A N 1
ATOM 612 C CA . TYR A 1 86 ? -4.774 -3.803 9.941 1.00 90.06 86 TYR A CA 1
ATOM 613 C C . TYR A 1 86 ? -3.464 -3.806 9.171 1.00 90.06 86 TYR A C 1
ATOM 615 O O . TYR A 1 86 ? -2.907 -2.750 8.876 1.00 90.06 86 TYR A O 1
ATOM 623 N N . ARG A 1 87 ? -2.978 -4.996 8.838 1.00 91.62 87 ARG A N 1
ATOM 624 C CA . ARG A 1 87 ? -1.886 -5.203 7.898 1.00 91.62 87 ARG A CA 1
ATOM 625 C C . ARG A 1 87 ? -2.479 -5.398 6.514 1.00 91.62 87 ARG A C 1
ATOM 627 O O . ARG A 1 87 ? -3.233 -6.342 6.290 1.00 91.62 87 ARG A O 1
ATOM 634 N N . VAL A 1 88 ? -2.117 -4.515 5.597 1.00 90.88 88 VAL A N 1
ATOM 635 C CA . VAL A 1 88 ? -2.497 -4.579 4.189 1.00 90.88 88 VAL A CA 1
ATOM 636 C C . VAL A 1 88 ? -1.292 -5.049 3.397 1.00 90.88 88 VAL A C 1
ATOM 638 O O . VAL A 1 88 ? -0.235 -4.420 3.420 1.00 90.88 88 VAL A O 1
ATOM 641 N N . THR A 1 89 ? -1.446 -6.175 2.716 1.00 91.31 89 THR A N 1
ATOM 642 C CA . THR A 1 89 ? -0.409 -6.753 1.870 1.00 91.31 89 THR A CA 1
ATOM 643 C C . THR A 1 89 ? -0.652 -6.317 0.436 1.00 91.31 89 THR A C 1
ATOM 645 O O . THR A 1 89 ? -1.681 -6.657 -0.146 1.00 91.31 89 THR A O 1
ATOM 648 N N . VAL A 1 90 ? 0.294 -5.575 -0.131 1.00 89.56 90 VAL A N 1
ATOM 649 C CA . VAL A 1 90 ? 0.242 -5.078 -1.509 1.00 89.56 90 VAL A CA 1
ATOM 650 C C . VAL A 1 90 ? 1.353 -5.742 -2.304 1.00 89.56 90 VAL A C 1
ATOM 652 O O . VAL A 1 90 ? 2.508 -5.718 -1.889 1.00 89.56 90 VAL A O 1
ATOM 655 N N . ALA A 1 91 ? 1.003 -6.344 -3.431 1.00 88.81 91 ALA A N 1
ATOM 656 C CA . ALA A 1 91 ? 1.954 -6.803 -4.422 1.00 88.81 91 ALA A CA 1
ATOM 657 C C . ALA A 1 91 ? 2.163 -5.712 -5.470 1.00 88.81 91 ALA A C 1
ATOM 659 O O . ALA A 1 91 ? 1.191 -5.125 -5.937 1.00 88.81 91 ALA A O 1
ATOM 660 N N . LEU A 1 92 ? 3.406 -5.462 -5.850 1.00 86.56 92 LEU A N 1
ATOM 661 C CA . LEU A 1 92 ? 3.730 -4.705 -7.047 1.00 86.56 92 LEU A CA 1
ATOM 662 C C . LEU A 1 92 ? 4.044 -5.695 -8.157 1.00 86.56 92 LEU A C 1
ATOM 664 O O . LEU A 1 92 ? 5.000 -6.468 -8.048 1.00 86.56 92 LEU A O 1
ATOM 668 N N . ASP A 1 93 ? 3.212 -5.680 -9.191 1.00 80.94 93 ASP A N 1
ATOM 669 C CA . ASP A 1 93 ? 3.504 -6.358 -10.441 1.00 80.94 93 ASP A CA 1
ATOM 670 C C . ASP A 1 93 ? 4.436 -5.465 -11.258 1.00 80.94 93 ASP A C 1
ATOM 672 O O . ASP A 1 93 ? 4.063 -4.377 -11.699 1.00 80.94 93 ASP A O 1
ATOM 676 N N . GLU A 1 94 ? 5.674 -5.916 -11.427 1.00 70.00 94 GLU A N 1
ATOM 677 C CA . GLU A 1 94 ? 6.699 -5.201 -12.180 1.00 70.00 94 GLU A CA 1
ATOM 678 C C . GLU A 1 94 ? 6.771 -5.675 -13.642 1.00 70.00 94 GLU A C 1
ATOM 680 O O . GLU A 1 94 ? 7.799 -5.497 -14.294 1.00 70.00 94 GLU A O 1
ATOM 685 N N . GLY A 1 95 ? 5.723 -6.326 -14.164 1.00 62.66 95 GLY A N 1
ATOM 686 C CA . GLY A 1 95 ? 5.680 -6.871 -15.524 1.00 62.66 95 GLY A CA 1
ATOM 687 C C . GLY A 1 95 ? 6.632 -8.052 -15.729 1.00 62.66 95 GLY A C 1
ATOM 688 O O . GLY A 1 95 ? 7.103 -8.293 -16.842 1.00 62.66 95 GLY A O 1
ATOM 689 N N . THR A 1 96 ? 6.963 -8.763 -14.651 1.00 60.50 96 THR A N 1
ATOM 690 C CA . THR A 1 96 ? 7.832 -9.946 -14.647 1.00 60.50 96 THR A CA 1
ATOM 691 C C . THR A 1 96 ? 7.168 -11.077 -13.861 1.00 60.50 96 THR A C 1
ATOM 693 O O . THR A 1 96 ? 6.151 -10.880 -13.211 1.00 60.50 96 THR A O 1
ATOM 696 N N . SER A 1 97 ? 7.740 -12.284 -13.885 1.00 62.47 97 SER A N 1
ATOM 697 C CA . SER A 1 97 ? 7.195 -13.440 -13.151 1.00 62.47 97 SER A CA 1
ATOM 698 C C . SER A 1 97 ? 7.287 -13.326 -11.621 1.00 62.47 97 SER A C 1
ATOM 700 O O . SER A 1 97 ? 6.885 -14.258 -10.927 1.00 62.47 97 SER A O 1
ATOM 702 N N . TRP A 1 98 ? 7.867 -12.246 -11.091 1.00 63.16 98 TRP A N 1
ATOM 703 C CA . TRP A 1 98 ? 8.021 -12.019 -9.661 1.00 63.16 98 TRP A CA 1
ATOM 704 C C . TRP A 1 98 ? 7.282 -10.747 -9.240 1.00 63.16 98 TRP A C 1
ATOM 706 O O . TRP A 1 98 ? 7.461 -9.680 -9.819 1.00 63.16 98 TRP A O 1
ATOM 716 N N . GLU A 1 99 ? 6.459 -10.879 -8.204 1.00 78.62 99 GLU A N 1
ATOM 717 C CA . GLU A 1 99 ? 5.777 -9.766 -7.547 1.00 78.62 99 GLU A CA 1
ATOM 718 C C . GLU A 1 99 ? 6.565 -9.361 -6.295 1.00 78.62 99 GLU A C 1
ATOM 720 O O . GLU A 1 99 ? 7.055 -10.227 -5.559 1.00 78.62 99 GLU A O 1
ATOM 725 N N . ARG A 1 100 ? 6.665 -8.059 -6.001 1.00 81.44 100 ARG A N 1
ATOM 726 C CA . ARG A 1 100 ? 7.199 -7.601 -4.704 1.00 81.44 100 ARG A CA 1
ATOM 727 C C . ARG A 1 100 ? 6.092 -7.353 -3.710 1.00 81.44 100 ARG A C 1
ATOM 729 O O . ARG A 1 100 ? 5.154 -6.621 -3.993 1.00 81.44 100 ARG A O 1
ATOM 736 N N . ILE A 1 101 ? 6.229 -7.938 -2.525 1.00 86.62 101 ILE A N 1
ATOM 737 C CA . ILE A 1 101 ? 5.207 -7.893 -1.483 1.00 86.62 101 ILE A CA 1
ATOM 738 C C . ILE A 1 101 ? 5.589 -6.865 -0.417 1.00 86.62 101 ILE A C 1
ATOM 740 O O . ILE A 1 101 ? 6.614 -6.995 0.251 1.00 86.62 101 ILE A O 1
ATOM 744 N N . HIS A 1 102 ? 4.716 -5.886 -0.203 1.00 86.50 102 HIS A N 1
ATOM 745 C CA . HIS A 1 102 ? 4.822 -4.861 0.829 1.00 86.50 102 HIS A CA 1
ATOM 746 C C . HIS A 1 102 ? 3.721 -5.030 1.877 1.00 86.50 102 HIS A C 1
ATOM 748 O O . HIS A 1 102 ? 2.607 -5.444 1.566 1.00 86.50 102 HIS A O 1
ATOM 754 N N . SER A 1 103 ? 4.033 -4.712 3.136 1.00 88.25 103 SER A N 1
ATOM 755 C CA . SER A 1 103 ? 3.069 -4.693 4.244 1.00 88.25 103 SER A CA 1
ATOM 756 C C . SER A 1 103 ? 2.890 -3.266 4.748 1.00 88.25 103 SER A C 1
ATOM 758 O O . SER A 1 103 ? 3.826 -2.713 5.316 1.00 88.25 103 SER A O 1
ATOM 760 N N . ILE A 1 104 ? 1.697 -2.704 4.584 1.00 88.12 104 ILE A N 1
ATOM 761 C CA . ILE A 1 104 ? 1.315 -1.369 5.064 1.00 88.12 104 ILE A CA 1
ATOM 762 C C . ILE A 1 104 ? 0.438 -1.525 6.304 1.00 88.12 104 ILE A C 1
ATOM 764 O O . ILE A 1 104 ? -0.449 -2.383 6.325 1.00 88.12 104 ILE A O 1
ATOM 768 N N . THR A 1 105 ? 0.645 -0.694 7.325 1.00 88.19 105 THR A N 1
ATOM 769 C CA . THR A 1 105 ? -0.279 -0.635 8.462 1.00 88.19 105 THR A CA 1
ATOM 770 C C . THR A 1 105 ? -1.349 0.417 8.208 1.00 88.19 105 THR A C 1
ATOM 772 O O . THR A 1 105 ? -1.051 1.559 7.867 1.00 88.19 105 THR A O 1
ATOM 775 N N . LEU A 1 106 ? -2.607 0.040 8.412 1.00 87.56 106 LEU A N 1
ATOM 776 C CA . LEU A 1 106 ? -3.759 0.935 8.391 1.00 87.56 106 LEU A CA 1
ATOM 777 C C . LEU A 1 106 ? -4.296 1.090 9.818 1.00 87.56 106 LEU A C 1
ATOM 779 O O . LEU A 1 106 ? -4.583 0.091 10.477 1.00 87.56 106 LEU A O 1
ATOM 783 N N . SER A 1 107 ? -4.423 2.330 10.296 1.00 85.38 107 SER A N 1
ATOM 784 C CA . SER A 1 107 ? -4.952 2.687 11.620 1.00 85.38 107 SER A CA 1
ATOM 785 C C . SER A 1 107 ? -6.071 3.719 11.483 1.00 85.38 107 SER A C 1
ATOM 787 O O . SER A 1 107 ? -5.822 4.878 11.139 1.00 85.38 107 SER A O 1
ATOM 789 N N . GLY A 1 108 ? -7.316 3.324 11.765 1.00 84.00 108 GLY A N 1
ATOM 790 C CA . GLY A 1 108 ? -8.465 4.142 11.362 1.00 84.00 108 GLY A CA 1
ATOM 791 C C . GLY A 1 108 ? -8.409 4.398 9.850 1.00 84.00 108 GLY A C 1
ATOM 792 O O . GLY A 1 108 ? -8.081 3.489 9.098 1.00 84.00 108 GLY A O 1
ATOM 793 N N . THR A 1 109 ? -8.647 5.634 9.403 1.00 78.75 109 THR A N 1
ATOM 794 C CA . THR A 1 109 ? -8.548 6.043 7.983 1.00 78.75 109 THR A CA 1
ATOM 795 C C . THR A 1 109 ? -7.143 6.461 7.538 1.00 78.75 109 THR A C 1
ATOM 797 O O . THR A 1 109 ? -6.967 6.930 6.415 1.00 78.75 109 THR A O 1
ATOM 800 N N . LYS A 1 110 ? -6.134 6.324 8.406 1.00 76.19 110 LYS A N 1
ATOM 801 C CA . LYS A 1 110 ? -4.750 6.706 8.110 1.00 76.19 110 LYS A CA 1
ATOM 802 C C . LYS A 1 110 ? -3.925 5.466 7.796 1.00 76.19 110 LYS A C 1
ATOM 804 O O . LYS A 1 110 ? -3.907 4.530 8.594 1.00 76.19 110 LYS A O 1
ATOM 809 N N . ALA A 1 111 ? -3.234 5.477 6.664 1.00 81.12 111 ALA A N 1
ATOM 810 C CA . ALA A 1 111 ? -2.308 4.424 6.273 1.00 81.12 111 ALA A CA 1
ATOM 811 C C . ALA A 1 111 ? -0.861 4.917 6.307 1.00 81.12 111 ALA A C 1
ATOM 813 O O . ALA A 1 111 ? -0.600 6.097 6.058 1.00 81.12 111 ALA A O 1
ATOM 814 N N . ASP A 1 112 ? 0.061 3.998 6.582 1.00 80.00 112 ASP A N 1
ATOM 815 C CA . ASP A 1 112 ? 1.490 4.245 6.415 1.00 80.00 112 ASP A CA 1
ATOM 816 C C . ASP A 1 112 ? 1.849 4.415 4.929 1.00 80.00 112 ASP A C 1
ATOM 818 O O . ASP A 1 112 ? 1.178 3.895 4.033 1.00 80.00 112 ASP A O 1
ATOM 822 N N . VAL A 1 113 ? 2.945 5.130 4.678 1.00 80.94 113 VAL A N 1
ATOM 823 C CA . VAL A 1 113 ? 3.554 5.276 3.352 1.00 80.94 113 VAL A CA 1
ATOM 824 C C . VAL A 1 113 ? 4.858 4.493 3.337 1.00 80.94 113 VAL A C 1
ATOM 826 O O . VAL A 1 113 ? 5.645 4.585 4.279 1.00 80.94 113 VAL A O 1
ATOM 829 N N . ILE A 1 114 ? 5.089 3.727 2.274 1.00 81.00 114 ILE A N 1
ATOM 830 C CA . ILE A 1 114 ? 6.323 2.962 2.086 1.00 81.00 114 ILE A CA 1
ATOM 831 C C . ILE A 1 114 ? 7.082 3.549 0.908 1.00 81.00 114 ILE A C 1
ATOM 833 O O . ILE A 1 114 ? 6.558 3.590 -0.199 1.00 81.00 114 ILE A O 1
ATOM 837 N N . THR A 1 115 ? 8.334 3.929 1.128 1.00 80.38 115 THR A N 1
ATOM 838 C CA . THR A 1 115 ? 9.261 4.298 0.053 1.00 80.38 115 THR A CA 1
ATOM 839 C C . THR A 1 115 ? 10.214 3.137 -0.197 1.00 80.38 115 THR A C 1
ATOM 841 O O . THR A 1 115 ? 10.733 2.542 0.751 1.00 80.38 115 THR A O 1
ATOM 844 N N . SER A 1 116 ? 10.443 2.782 -1.460 1.00 78.31 116 SER A N 1
ATOM 845 C CA . SER A 1 116 ? 11.373 1.708 -1.807 1.00 78.31 116 SER A CA 1
ATOM 846 C C . SER A 1 116 ? 12.052 1.934 -3.155 1.00 78.31 116 SER A C 1
ATOM 848 O O . SER A 1 116 ? 11.529 2.633 -4.020 1.00 78.31 116 SER A O 1
ATOM 850 N N . LEU A 1 117 ? 13.217 1.302 -3.317 1.00 75.56 117 LEU A N 1
ATOM 851 C CA . LEU A 1 117 ? 13.954 1.206 -4.572 1.00 75.56 117 LEU A CA 1
ATOM 852 C C . LEU A 1 117 ? 13.861 -0.232 -5.080 1.00 75.56 117 LEU A C 1
ATOM 854 O O . LEU A 1 117 ? 14.177 -1.191 -4.364 1.00 75.56 117 LEU A O 1
ATOM 858 N N . VAL A 1 118 ? 13.462 -0.386 -6.336 1.00 76.12 118 VAL A N 1
ATOM 859 C CA . VAL A 1 118 ? 13.325 -1.687 -6.986 1.00 76.12 118 VAL A CA 1
ATOM 860 C C . VAL A 1 118 ? 13.973 -1.681 -8.361 1.00 76.12 118 VAL A C 1
ATOM 862 O O . VAL A 1 118 ? 14.086 -0.650 -9.016 1.00 76.12 118 VAL A O 1
ATOM 865 N N . SER A 1 119 ? 14.410 -2.857 -8.794 1.00 70.50 119 SER A N 1
ATOM 866 C CA . SER A 1 119 ? 15.019 -3.072 -10.105 1.00 70.50 119 SER A CA 1
ATOM 867 C C . SER A 1 119 ? 14.177 -4.089 -10.851 1.00 70.50 119 SER A C 1
ATOM 869 O O . SER A 1 119 ? 14.213 -5.265 -10.490 1.00 70.50 119 SER A O 1
ATOM 871 N N . SER A 1 120 ? 13.454 -3.653 -11.878 1.00 76.56 120 SER A N 1
ATOM 872 C CA . SER A 1 120 ? 12.673 -4.526 -12.749 1.00 76.56 120 SER A CA 1
ATOM 873 C C . SER A 1 120 ? 13.440 -4.836 -14.026 1.00 76.56 120 SER A C 1
ATOM 875 O O . SER A 1 120 ? 14.162 -3.997 -14.561 1.00 76.56 120 SER A O 1
ATOM 877 N N . ARG A 1 121 ? 13.227 -6.039 -14.567 1.00 73.12 121 ARG A N 1
ATOM 878 C CA . ARG A 1 121 ? 13.647 -6.374 -15.939 1.00 73.12 121 ARG A CA 1
ATOM 879 C C . ARG A 1 121 ? 12.692 -5.811 -16.994 1.00 73.12 121 ARG A C 1
ATOM 881 O O . ARG A 1 121 ? 13.029 -5.812 -18.173 1.00 73.12 121 ARG A O 1
ATOM 888 N N . SER A 1 122 ? 11.515 -5.354 -16.577 1.00 74.56 122 SER A N 1
ATOM 889 C CA . SER A 1 122 ? 10.539 -4.684 -17.424 1.00 74.56 122 SER A CA 1
ATOM 890 C C . SER A 1 122 ? 10.795 -3.181 -17.481 1.00 74.56 122 SER A C 1
ATOM 892 O O . SER A 1 122 ? 11.353 -2.582 -16.560 1.00 74.56 122 SER A O 1
ATOM 894 N N . THR A 1 123 ? 10.346 -2.565 -18.571 1.00 73.94 123 THR A N 1
ATOM 895 C CA . THR A 1 123 ? 10.289 -1.106 -18.721 1.00 73.94 123 THR A CA 1
ATOM 896 C C . THR A 1 123 ? 8.938 -0.519 -18.318 1.00 73.94 123 THR A C 1
ATOM 898 O O . THR A 1 123 ? 8.802 0.708 -18.263 1.00 73.94 123 THR A O 1
ATOM 901 N N . SER A 1 124 ? 7.944 -1.374 -18.067 1.00 79.44 124 SER A N 1
ATOM 902 C CA . SER A 1 124 ? 6.615 -0.974 -17.611 1.00 79.44 124 SER A CA 1
ATOM 903 C C . SER A 1 124 ? 6.658 -0.454 -16.183 1.00 79.44 124 SER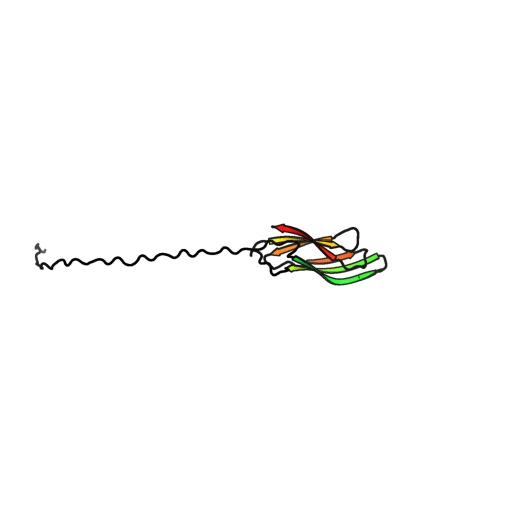 A C 1
ATOM 905 O O . SER A 1 124 ? 7.459 -0.906 -15.367 1.00 79.44 124 SER A O 1
ATOM 907 N N . ASP A 1 125 ? 5.778 0.496 -15.898 1.00 80.94 125 ASP A N 1
ATOM 908 C CA . ASP A 1 125 ? 5.602 1.023 -14.552 1.00 80.94 125 ASP A CA 1
ATOM 909 C C . ASP A 1 125 ? 4.968 -0.047 -13.643 1.00 80.94 125 ASP A C 1
ATOM 911 O O . ASP A 1 125 ? 4.073 -0.768 -14.098 1.00 80.94 125 ASP A O 1
ATOM 915 N N . PRO A 1 126 ? 5.427 -0.186 -12.384 1.00 83.50 126 PRO A N 1
ATOM 916 C CA . PRO A 1 126 ? 4.886 -1.167 -11.453 1.00 83.50 126 PRO A CA 1
ATOM 917 C C . PRO A 1 126 ? 3.417 -0.892 -11.129 1.00 83.50 126 PRO A C 1
ATOM 919 O O . PRO A 1 126 ? 3.037 0.236 -10.811 1.00 83.50 126 PRO A O 1
ATOM 922 N N . VAL A 1 127 ? 2.599 -1.944 -11.147 1.00 86.00 127 VAL A N 1
ATOM 923 C CA . VAL A 1 127 ? 1.166 -1.863 -10.844 1.00 86.00 127 VAL A CA 1
ATOM 924 C C . VAL A 1 127 ? 0.897 -2.442 -9.455 1.00 86.00 127 VAL A C 1
ATOM 926 O O . VAL A 1 127 ? 1.196 -3.614 -9.216 1.00 86.00 127 VAL A O 1
ATOM 929 N N . PRO A 1 128 ? 0.321 -1.666 -8.520 1.00 89.38 128 PRO A N 1
ATOM 930 C CA . PRO A 1 128 ? -0.021 -2.180 -7.207 1.00 89.38 128 PRO A CA 1
ATOM 931 C C . PRO A 1 128 ? -1.326 -2.978 -7.207 1.00 89.38 128 PRO A C 1
ATOM 933 O O . PRO A 1 128 ? -2.345 -2.554 -7.748 1.00 89.38 128 PRO A O 1
ATOM 936 N N . VAL A 1 129 ? -1.321 -4.105 -6.501 1.00 89.75 129 VAL A N 1
ATOM 937 C CA . VAL A 1 129 ? -2.479 -4.979 -6.301 1.00 89.75 129 VAL A CA 1
ATOM 938 C C . VAL A 1 129 ? -2.558 -5.377 -4.832 1.00 89.75 129 VAL A C 1
ATOM 940 O O . VAL A 1 129 ? -1.624 -5.961 -4.283 1.00 89.75 129 VAL A O 1
ATOM 943 N N . ILE A 1 130 ? -3.683 -5.102 -4.168 1.00 90.06 130 ILE A N 1
ATOM 944 C CA . ILE A 1 130 ? -3.897 -5.581 -2.795 1.00 90.06 130 ILE A CA 1
ATOM 945 C C . ILE A 1 130 ? -4.122 -7.097 -2.831 1.00 90.06 130 ILE A C 1
ATOM 947 O O . ILE A 1 130 ? -5.029 -7.579 -3.506 1.00 90.06 130 ILE A O 1
ATOM 951 N N . LYS A 1 131 ? -3.318 -7.849 -2.077 1.00 91.19 131 LYS A N 1
ATOM 952 C CA . LYS A 1 131 ? -3.428 -9.311 -1.953 1.00 91.19 131 LYS A CA 1
ATOM 953 C C . LYS A 1 131 ? -4.254 -9.728 -0.743 1.00 91.19 131 LYS A C 1
ATOM 955 O O . LYS A 1 131 ? -5.050 -10.656 -0.838 1.00 91.19 131 LYS A O 1
ATOM 960 N N . SER A 1 132 ? -4.076 -9.055 0.392 1.00 90.50 132 SER A N 1
ATOM 961 C CA . SER A 1 132 ? -4.801 -9.391 1.621 1.00 90.50 132 SER A CA 1
ATOM 962 C C . SER A 1 132 ? -4.886 -8.226 2.595 1.00 90.50 132 SER A C 1
ATOM 964 O O . SER A 1 132 ? -4.040 -7.332 2.601 1.00 90.50 132 SER A O 1
ATOM 966 N N . VAL A 1 133 ? -5.892 -8.286 3.464 1.00 90.62 133 VAL A N 1
ATOM 967 C CA . VAL A 1 133 ? -6.065 -7.398 4.613 1.00 90.62 133 VAL A CA 1
ATOM 968 C C . VAL A 1 133 ? -6.273 -8.276 5.841 1.00 90.62 133 VAL A C 1
ATOM 970 O O . VAL A 1 133 ? -7.209 -9.074 5.871 1.00 90.62 133 VAL A O 1
ATOM 973 N N . THR A 1 134 ? -5.420 -8.125 6.850 1.00 91.88 134 THR A N 1
ATOM 974 C CA . THR A 1 134 ? -5.461 -8.949 8.065 1.00 91.88 134 THR A CA 1
ATOM 975 C C . THR A 1 134 ? -5.468 -8.052 9.302 1.00 91.88 134 THR A C 1
ATOM 977 O O . THR A 1 134 ? -4.655 -7.129 9.369 1.00 91.88 134 THR A O 1
ATOM 980 N N . PRO A 1 135 ? -6.353 -8.274 10.290 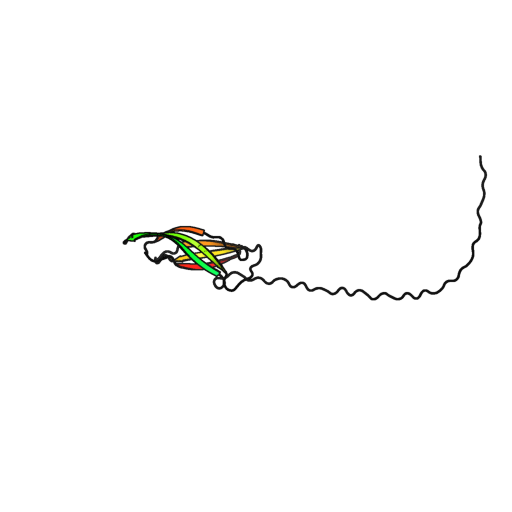1.00 90.12 135 PRO A N 1
ATOM 981 C CA . PRO A 1 135 ? -6.300 -7.541 11.555 1.00 90.12 135 PRO A CA 1
ATOM 982 C C . PRO A 1 135 ? -4.988 -7.821 12.307 1.00 90.12 135 PRO A C 1
ATOM 984 O O . PRO A 1 135 ? -4.466 -8.935 12.246 1.00 90.12 135 PRO A O 1
ATOM 987 N N . LEU A 1 136 ? -4.464 -6.797 12.989 1.00 87.81 136 LEU A N 1
ATOM 988 C CA . LEU A 1 136 ? -3.272 -6.864 13.847 1.00 87.81 136 LEU A CA 1
ATOM 989 C C . LEU A 1 136 ? -3.627 -6.976 15.331 1.00 87.81 136 LEU A C 1
ATOM 991 O O . LEU A 1 136 ? -4.680 -6.427 15.737 1.00 87.81 136 LEU A O 1
#